Protein AF-A0A2G9YK78-F1 (afdb_monomer_lite)

Organism: NCBI:txid1974757

InterPro domains:
  IPR000944 Transcription regulator Rrf2 [PS51197] (1-64)
  IPR036388 Winged helix-like DNA-binding domain superfamily [G3DSA:1.10.10.10] (1-66)
  IPR036390 Winged helix DNA-binding domain superfamily [SSF46785] (2-64)

Sequence (66 aa):
NDPGNIFLVDLIKIFQGPFILNECFLKKHPCPNIKRCILRKKITRIEEYVLKKLKGITVSCLLKGD

Foldseek 3Di:
DDQQPAAPQVVCCVPPNHQAPDPCDDPHHHPPCCVPDPVNVVRVVVSVVVVVVSRNDTSVCVVVVD

Secondary structure (DSSP, 8-state):
--GGG-BHHHHHHHHH-S--S---EETTEE-TTTTT-HHHHHHHHHHHHHHHHHTT-BHHHHHHT-

Structure (mmCIF, N/CA/C/O backbone):
data_AF-A0A2G9YK78-F1
#
_entry.id   AF-A0A2G9YK78-F1
#
loop_
_atom_site.group_PDB
_atom_site.id
_atom_site.type_symbol
_atom_site.label_atom_id
_atom_site.label_alt_id
_atom_site.label_comp_id
_atom_site.label_asym_id
_atom_site.label_entity_id
_atom_site.label_seq_id
_atom_site.pdbx_PDB_ins_code
_atom_site.Cartn_x
_atom_site.Cartn_y
_atom_site.Cartn_z
_atom_site.occupancy
_atom_site.B_iso_or_equiv
_atom_site.auth_seq_id
_atom_site.auth_comp_id
_atom_site.auth_asym_id
_atom_site.auth_atom_id
_atom_site.pdbx_PDB_model_num
ATOM 1 N N . ASN A 1 1 ? 22.109 -3.747 -11.930 1.00 69.38 1 ASN A N 1
ATOM 2 C CA . ASN A 1 1 ? 20.761 -3.814 -11.328 1.00 69.38 1 ASN A CA 1
ATOM 3 C C . ASN A 1 1 ? 19.737 -3.855 -12.439 1.00 69.38 1 ASN A C 1
ATOM 5 O O . ASN A 1 1 ? 19.740 -2.947 -13.256 1.00 69.38 1 ASN A O 1
ATOM 9 N N . ASP A 1 2 ? 18.935 -4.915 -12.499 1.00 90.94 2 ASP A N 1
ATOM 10 C CA . ASP A 1 2 ? 17.840 -5.050 -13.465 1.00 90.94 2 ASP A CA 1
ATOM 11 C C . ASP A 1 2 ? 16.579 -4.348 -12.916 1.00 90.94 2 ASP A C 1
ATOM 13 O O . ASP A 1 2 ? 16.080 -4.767 -11.865 1.00 90.94 2 ASP A O 1
ATOM 17 N N . PRO A 1 3 ? 16.052 -3.298 -13.581 1.00 92.88 3 PRO A N 1
ATOM 18 C CA . PRO A 1 3 ? 14.825 -2.614 -13.166 1.00 92.88 3 PRO A CA 1
ATOM 19 C C . PRO A 1 3 ? 13.587 -3.522 -13.105 1.00 92.88 3 PRO A C 1
ATOM 21 O O . PRO A 1 3 ? 12.608 -3.160 -12.451 1.00 92.88 3 PRO A O 1
ATOM 24 N N . GLY A 1 4 ? 13.609 -4.684 -13.771 1.00 94.69 4 GLY A N 1
ATOM 25 C CA . GLY A 1 4 ? 12.537 -5.682 -13.734 1.00 94.69 4 GLY A CA 1
ATOM 26 C C . GLY A 1 4 ? 12.401 -6.399 -12.390 1.00 94.69 4 GLY A C 1
ATOM 27 O O . GLY A 1 4 ? 11.336 -6.921 -12.087 1.00 94.69 4 GLY A O 1
ATOM 28 N N . ASN A 1 5 ? 13.437 -6.362 -11.549 1.00 95.38 5 ASN A N 1
ATOM 29 C CA . ASN A 1 5 ? 13.425 -6.978 -10.218 1.00 95.38 5 ASN A CA 1
ATOM 30 C C . ASN A 1 5 ? 13.164 -5.967 -9.088 1.00 95.38 5 ASN A C 1
ATOM 32 O O . ASN A 1 5 ? 13.219 -6.326 -7.914 1.00 95.38 5 ASN A O 1
ATOM 36 N N . ILE A 1 6 ? 12.907 -4.698 -9.426 1.00 96.19 6 ILE A N 1
ATOM 37 C CA . ILE A 1 6 ? 12.644 -3.635 -8.452 1.00 96.19 6 ILE A CA 1
ATOM 38 C C . ILE A 1 6 ? 11.147 -3.335 -8.464 1.00 96.19 6 ILE A C 1
ATOM 40 O O . ILE A 1 6 ? 10.649 -2.682 -9.384 1.00 96.19 6 ILE A O 1
ATOM 44 N N . PHE A 1 7 ? 10.424 -3.802 -7.446 1.00 96.44 7 PHE A N 1
ATOM 45 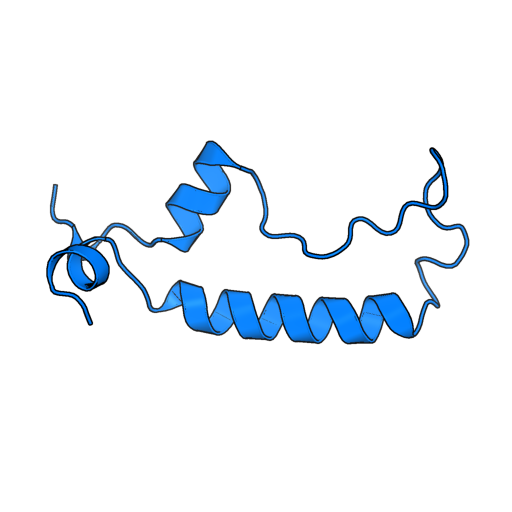C CA . PHE A 1 7 ? 8.987 -3.567 -7.328 1.00 96.44 7 PHE A CA 1
ATOM 46 C C . PHE A 1 7 ? 8.692 -2.172 -6.780 1.00 96.44 7 PHE A C 1
ATOM 48 O O . PHE A 1 7 ? 9.315 -1.702 -5.825 1.00 96.44 7 PHE A O 1
ATOM 55 N N . LEU A 1 8 ? 7.674 -1.522 -7.344 1.00 95.69 8 LEU A N 1
ATOM 56 C CA . LEU A 1 8 ? 7.267 -0.180 -6.930 1.00 95.69 8 LEU A CA 1
ATOM 57 C C . LEU A 1 8 ? 6.831 -0.140 -5.458 1.00 95.69 8 LEU A C 1
ATOM 59 O O . LEU A 1 8 ? 7.154 0.801 -4.735 1.00 95.69 8 LEU A O 1
ATOM 63 N N . VAL A 1 9 ? 6.129 -1.177 -4.995 1.00 96.44 9 VAL A N 1
ATOM 64 C CA . VAL A 1 9 ? 5.662 -1.275 -3.602 1.00 96.44 9 VAL A CA 1
ATOM 65 C C . VAL A 1 9 ? 6.803 -1.315 -2.589 1.00 96.44 9 VAL A C 1
ATOM 67 O O . VAL A 1 9 ? 6.648 -0.783 -1.490 1.00 96.44 9 VAL A O 1
ATOM 70 N N . ASP A 1 10 ? 7.946 -1.894 -2.954 1.00 95.94 10 ASP A N 1
ATOM 71 C CA . ASP A 1 10 ? 9.110 -1.957 -2.072 1.00 95.94 10 ASP A CA 1
ATOM 72 C C . ASP A 1 10 ? 9.736 -0.573 -1.925 1.00 95.94 10 ASP A C 1
ATOM 74 O O . ASP A 1 10 ? 10.054 -0.154 -0.814 1.00 95.94 10 ASP A O 1
ATOM 78 N N . LEU A 1 11 ? 9.819 0.185 -3.023 1.00 96.00 11 LEU A N 1
ATOM 79 C CA . LEU A 1 11 ? 10.294 1.567 -2.993 1.00 96.00 11 LEU A CA 1
ATOM 80 C C . LEU A 1 11 ? 9.370 2.459 -2.161 1.00 96.00 11 LEU A C 1
ATOM 82 O O . LEU A 1 11 ? 9.852 3.175 -1.285 1.00 96.00 11 LEU A O 1
ATOM 86 N N . ILE A 1 12 ? 8.050 2.380 -2.373 1.00 95.38 12 ILE A N 1
ATOM 87 C CA . ILE A 1 12 ? 7.072 3.113 -1.549 1.00 95.38 12 ILE A CA 1
ATOM 88 C C . ILE A 1 12 ? 7.307 2.791 -0.071 1.00 95.38 12 ILE A C 1
ATOM 90 O O . ILE A 1 12 ? 7.425 3.704 0.742 1.00 95.38 12 ILE A O 1
ATOM 94 N N . LYS A 1 13 ? 7.469 1.508 0.268 1.00 96.12 13 LYS A N 1
ATOM 95 C CA . LYS A 1 13 ? 7.705 1.082 1.647 1.00 96.12 13 LYS A CA 1
ATOM 96 C C . LYS A 1 13 ? 9.006 1.623 2.236 1.00 96.12 13 LYS A C 1
ATOM 98 O O . LYS A 1 13 ? 9.004 2.041 3.390 1.00 96.12 13 LYS A O 1
ATOM 103 N N . ILE A 1 14 ? 10.098 1.604 1.474 1.00 97.12 14 ILE A N 1
ATOM 104 C CA . ILE A 1 14 ? 11.414 2.082 1.919 1.00 97.12 14 ILE A CA 1
ATOM 105 C C . ILE A 1 14 ? 11.395 3.594 2.167 1.00 97.12 14 ILE A C 1
ATOM 107 O O . ILE A 1 14 ? 11.920 4.047 3.180 1.00 97.12 14 ILE A O 1
ATOM 111 N N . PHE A 1 15 ? 10.790 4.368 1.263 1.00 96.81 15 PHE A N 1
ATOM 112 C CA . PHE A 1 15 ? 10.859 5.831 1.311 1.00 96.81 15 PHE A CA 1
ATOM 113 C C . PHE A 1 15 ? 9.723 6.489 2.099 1.00 96.81 15 PHE A C 1
ATOM 115 O O . PHE A 1 15 ? 9.937 7.536 2.701 1.00 96.81 15 PHE A O 1
ATOM 122 N N . GLN A 1 16 ? 8.522 5.911 2.083 1.00 93.88 16 GLN A N 1
ATOM 123 C CA . GLN A 1 16 ? 7.312 6.508 2.667 1.00 93.88 16 GLN A CA 1
ATOM 124 C C . GLN A 1 16 ? 6.738 5.682 3.824 1.00 93.88 16 GLN A C 1
ATOM 126 O O . GLN A 1 16 ? 5.871 6.162 4.549 1.00 93.88 16 GLN A O 1
ATOM 131 N N . GLY A 1 17 ? 7.216 4.452 4.017 1.00 93.50 17 GLY A N 1
ATOM 132 C CA . GLY A 1 17 ? 6.618 3.507 4.950 1.00 93.50 17 GLY A CA 1
ATOM 133 C C . GLY A 1 17 ? 5.456 2.716 4.331 1.00 93.50 17 GLY A C 1
ATOM 134 O O . GLY A 1 17 ? 5.247 2.726 3.117 1.00 93.50 17 GLY A O 1
ATOM 135 N N . PRO A 1 18 ? 4.714 1.944 5.142 1.00 92.56 18 PRO A N 1
ATOM 136 C CA . PRO A 1 18 ? 3.621 1.116 4.643 1.00 92.56 18 PRO A CA 1
ATOM 137 C C . PRO A 1 18 ? 2.559 1.962 3.930 1.00 92.56 18 PRO A C 1
ATOM 139 O O . PRO A 1 18 ? 2.181 3.027 4.404 1.00 92.56 18 PRO A O 1
ATOM 142 N N . PHE A 1 19 ? 2.041 1.457 2.810 1.00 92.19 19 PHE A N 1
ATOM 143 C CA . PHE A 1 1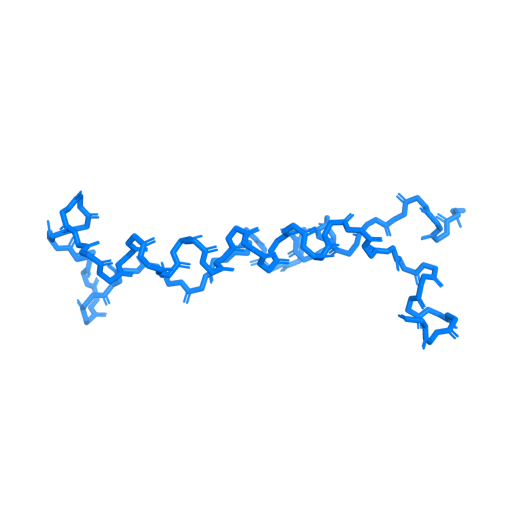9 ? 0.936 2.104 2.108 1.00 92.19 19 PHE A CA 1
ATOM 144 C C . PHE A 1 19 ? -0.334 2.025 2.961 1.00 92.19 19 PHE A C 1
ATOM 146 O O . PHE A 1 19 ? -0.920 0.951 3.082 1.00 92.19 19 PHE A O 1
ATOM 153 N N . ILE A 1 20 ? -0.732 3.151 3.552 1.00 91.88 20 ILE A N 1
ATOM 154 C CA . ILE A 1 20 ? -1.908 3.268 4.417 1.00 91.88 20 ILE A CA 1
ATOM 155 C C . ILE A 1 20 ? -2.757 4.440 3.924 1.00 91.88 20 ILE A C 1
ATOM 157 O O . ILE A 1 20 ? -2.286 5.573 3.861 1.00 91.88 20 ILE A O 1
ATOM 161 N N . LEU A 1 21 ? -4.023 4.188 3.589 1.00 91.44 21 LEU A N 1
ATOM 162 C CA . LEU A 1 21 ? -4.954 5.231 3.135 1.00 91.44 21 LEU A CA 1
ATOM 163 C C . LEU A 1 21 ? -5.612 5.977 4.296 1.00 91.44 21 LEU A C 1
ATOM 165 O O . LEU A 1 21 ? -6.076 7.104 4.134 1.00 91.44 21 LEU A O 1
ATOM 169 N N . ASN A 1 22 ? -5.720 5.335 5.457 1.00 89.44 22 ASN A N 1
ATOM 170 C CA . ASN A 1 22 ? -6.334 5.939 6.629 1.00 89.44 22 ASN A CA 1
ATOM 171 C C . ASN A 1 22 ? -5.751 5.370 7.920 1.00 89.44 22 ASN A C 1
ATOM 173 O O . ASN A 1 22 ? -5.983 4.213 8.274 1.00 89.44 22 ASN A O 1
ATOM 177 N N . GLU A 1 23 ? -5.102 6.234 8.686 1.00 86.69 23 GLU A N 1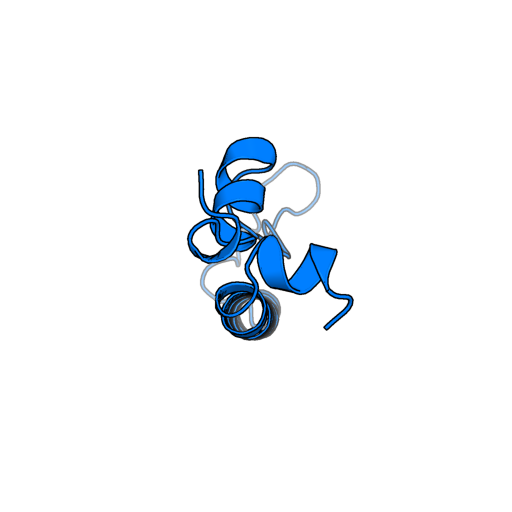
ATOM 178 C CA . GLU A 1 23 ? -4.520 5.895 9.983 1.00 86.69 23 GLU A CA 1
ATOM 179 C C . GLU A 1 23 ? -5.562 5.868 11.120 1.00 86.69 23 GLU A C 1
ATOM 181 O O . GLU A 1 23 ? -5.257 5.493 12.249 1.00 86.69 23 GLU A O 1
ATOM 186 N N . CYS A 1 24 ? -6.825 6.208 10.825 1.00 89.94 24 CYS A N 1
ATOM 187 C CA . CYS A 1 24 ? -7.940 6.214 11.775 1.00 89.94 24 CYS A CA 1
ATOM 188 C C . CYS A 1 24 ? -7.692 7.106 13.004 1.00 89.94 24 CYS A C 1
ATOM 190 O O . CYS A 1 24 ? -7.969 6.697 14.134 1.00 89.94 24 CYS A O 1
ATOM 192 N N . PHE A 1 25 ? -7.232 8.338 12.786 1.00 86.12 25 PHE A N 1
ATOM 193 C CA . PHE A 1 25 ? -7.126 9.365 13.824 1.00 86.12 25 PHE A CA 1
ATOM 194 C C . PHE A 1 25 ? -8.319 10.322 13.785 1.0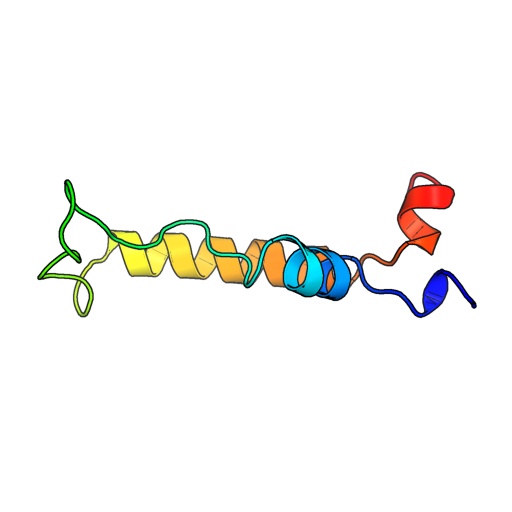0 86.12 25 PHE A C 1
ATOM 196 O O . PHE A 1 25 ? -8.778 10.732 12.721 1.00 86.12 25 PHE A O 1
ATOM 203 N N . LEU A 1 26 ? -8.821 10.689 14.964 1.00 79.12 26 LEU A N 1
ATOM 204 C CA . LEU A 1 26 ? -9.791 11.764 15.128 1.00 79.12 26 LEU A CA 1
ATOM 205 C C . LEU A 1 26 ? -9.138 12.859 15.970 1.00 79.12 26 LEU A C 1
ATOM 207 O O . LEU A 1 26 ? -8.760 12.635 17.123 1.00 79.12 26 LEU A O 1
ATOM 211 N N . LYS A 1 27 ? -8.990 14.051 15.386 1.00 81.81 27 LYS A N 1
ATOM 212 C CA . LYS A 1 27 ? -8.122 15.111 15.920 1.00 81.81 27 LYS A CA 1
ATOM 213 C C . LYS A 1 27 ? -6.680 14.596 16.060 1.00 81.81 27 LYS A C 1
ATOM 215 O O . LYS A 1 27 ? -6.038 14.335 15.054 1.00 81.81 27 LYS A O 1
ATOM 220 N N . LYS A 1 28 ? -6.189 14.439 17.293 1.00 86.12 28 LYS A N 1
ATOM 221 C CA . LYS A 1 28 ? -4.836 13.958 17.624 1.00 86.12 28 LYS A CA 1
ATOM 222 C C . LYS A 1 28 ? -4.846 12.615 18.363 1.00 86.12 28 LYS A C 1
ATOM 224 O O . LYS A 1 28 ? -3.819 12.198 18.886 1.00 86.12 28 LYS A O 1
ATOM 229 N N . HIS A 1 29 ? -6.003 11.957 18.441 1.00 88.50 29 HIS A N 1
ATOM 230 C CA . HIS A 1 29 ? -6.156 10.703 19.170 1.00 88.50 29 HIS A CA 1
ATOM 231 C C . HIS A 1 29 ? -6.541 9.564 18.225 1.00 88.50 29 HIS A C 1
ATOM 233 O O . HIS A 1 29 ? -7.293 9.790 17.268 1.00 88.50 29 HIS A O 1
ATOM 239 N N . PRO A 1 30 ? -6.074 8.334 18.497 1.00 88.62 30 PRO A N 1
ATOM 240 C CA . PRO A 1 30 ? -6.573 7.156 17.806 1.00 88.62 30 PRO A CA 1
ATOM 241 C C . PRO A 1 30 ? -8.097 7.073 17.929 1.00 88.62 30 PRO A C 1
ATOM 243 O O . PRO A 1 30 ? -8.663 7.326 18.996 1.00 88.62 30 PRO A O 1
ATOM 246 N N . CYS A 1 31 ? -8.776 6.710 16.844 1.00 91.12 31 CYS A N 1
ATOM 247 C CA . CYS A 1 31 ? -10.220 6.520 16.859 1.00 91.12 31 CYS A CA 1
ATOM 248 C C . CYS A 1 31 ? -10.593 5.432 17.889 1.00 91.12 31 CYS A C 1
ATOM 250 O O . CYS A 1 31 ? -10.158 4.287 17.745 1.00 91.12 31 CYS A O 1
ATOM 252 N N . PRO A 1 32 ? -11.449 5.715 18.887 1.00 91.06 32 PRO A N 1
ATOM 253 C CA . PRO A 1 32 ? -11.809 4.722 19.906 1.00 91.06 32 PRO A CA 1
ATOM 254 C C . PRO A 1 32 ? -12.577 3.532 19.309 1.00 91.06 32 PRO A C 1
ATOM 256 O O . PRO A 1 32 ? -12.509 2.410 19.806 1.00 91.06 32 PRO A O 1
ATOM 259 N N . ASN A 1 33 ? -13.254 3.751 18.179 1.00 92.44 33 ASN A N 1
ATOM 260 C CA . ASN A 1 33 ? -14.058 2.744 17.492 1.00 92.44 33 ASN A CA 1
ATOM 261 C C . ASN A 1 33 ? -13.273 1.941 16.445 1.00 92.44 33 ASN A C 1
ATOM 263 O O . ASN A 1 33 ? -13.881 1.226 15.647 1.00 92.44 33 ASN A O 1
ATOM 267 N N . ILE A 1 34 ? -11.937 2.007 16.430 1.00 90.81 34 ILE A N 1
ATOM 268 C CA . ILE A 1 34 ? -11.097 1.420 15.372 1.00 90.81 34 ILE A CA 1
ATOM 269 C C . ILE A 1 34 ? -11.353 -0.081 15.126 1.00 90.81 34 ILE A C 1
ATOM 271 O O . ILE A 1 34 ? -11.209 -0.558 13.999 1.00 90.81 34 ILE A O 1
ATOM 275 N N . LYS A 1 35 ? -11.769 -0.832 16.157 1.00 89.00 35 LYS A N 1
ATOM 276 C CA . LYS A 1 35 ? -12.082 -2.271 16.062 1.00 89.00 35 LYS A CA 1
ATOM 277 C C . LYS A 1 35 ? -13.436 -2.564 15.402 1.00 89.00 35 LYS A C 1
ATOM 279 O O . LYS A 1 35 ? -13.612 -3.640 14.845 1.00 89.00 35 LYS A O 1
ATOM 284 N N . ARG A 1 36 ? -14.393 -1.633 15.473 1.00 94.19 36 ARG A N 1
ATOM 285 C CA . ARG A 1 36 ? -15.778 -1.805 14.983 1.00 94.19 36 ARG A CA 1
ATOM 286 C C . ARG A 1 36 ? -16.151 -0.824 13.863 1.00 94.19 36 ARG A C 1
ATOM 288 O O . ARG A 1 36 ? -17.288 -0.806 13.407 1.00 94.19 36 ARG A O 1
ATOM 295 N N . CYS A 1 37 ? -15.203 -0.006 13.408 1.00 93.44 37 CYS A N 1
ATOM 296 C CA . CYS A 1 37 ? -15.440 1.040 12.423 1.00 93.44 37 CYS A CA 1
ATOM 297 C C . CYS A 1 37 ? -15.692 0.456 11.022 1.00 93.44 37 CYS A C 1
ATOM 299 O O . CYS A 1 37 ? -14.785 -0.059 10.364 1.00 93.44 37 CYS A O 1
ATOM 301 N N . ILE A 1 38 ? -16.931 0.585 10.542 1.00 95.31 38 ILE A N 1
ATOM 302 C CA . ILE A 1 38 ? -17.347 0.139 9.202 1.00 95.31 38 ILE A CA 1
ATOM 303 C C . ILE A 1 38 ? -16.565 0.883 8.111 1.00 95.31 38 ILE A C 1
ATOM 305 O O . ILE A 1 38 ? -16.183 0.277 7.108 1.00 95.31 38 ILE A O 1
ATOM 309 N N . LEU A 1 39 ? -16.282 2.175 8.320 1.00 93.94 39 LEU A N 1
ATOM 310 C CA . LEU A 1 39 ? -15.487 2.973 7.389 1.00 93.94 39 LEU A CA 1
ATOM 311 C C . LEU A 1 39 ? -14.068 2.415 7.259 1.00 93.94 39 LEU A C 1
ATOM 313 O O . LEU A 1 39 ? -13.633 2.166 6.140 1.00 93.94 39 LEU A O 1
ATOM 317 N N . ARG A 1 40 ? -13.386 2.121 8.377 1.00 94.12 40 ARG A N 1
ATOM 318 C CA . ARG A 1 40 ? -12.056 1.491 8.352 1.00 94.12 40 ARG A CA 1
ATOM 319 C C . ARG A 1 40 ? -12.076 0.212 7.525 1.00 94.12 40 ARG A C 1
ATOM 321 O O . ARG A 1 40 ? -11.263 0.071 6.627 1.00 94.12 40 ARG A O 1
ATOM 328 N N . LYS A 1 41 ? -13.053 -0.673 7.754 1.00 94.06 41 LYS A N 1
ATOM 329 C CA . LYS A 1 41 ? -13.183 -1.926 6.991 1.00 94.06 41 LYS A CA 1
ATOM 330 C C . LYS A 1 41 ? -13.330 -1.688 5.483 1.00 94.06 41 LYS A C 1
ATOM 332 O O . LYS A 1 41 ? -12.772 -2.444 4.693 1.00 94.06 41 LYS A O 1
ATOM 337 N N . LYS A 1 42 ? -14.087 -0.665 5.072 1.00 96.06 42 LYS A N 1
ATOM 338 C CA . LYS A 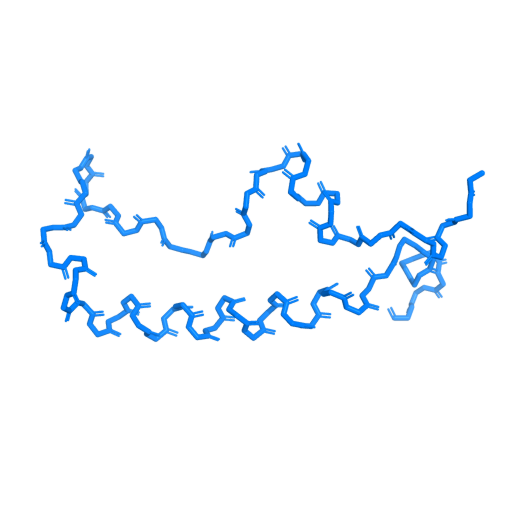1 42 ? -14.230 -0.293 3.654 1.00 96.06 42 LYS A CA 1
ATOM 339 C C . LYS A 1 42 ? -12.925 0.273 3.086 1.00 96.06 42 LYS A C 1
ATOM 341 O O . LYS A 1 42 ? -12.526 -0.157 2.011 1.00 96.06 42 LYS A O 1
ATOM 346 N N . ILE A 1 43 ? -12.249 1.163 3.814 1.00 95.69 43 ILE A N 1
ATOM 347 C CA . ILE A 1 43 ? -10.968 1.744 3.387 1.00 95.69 43 ILE A CA 1
ATOM 348 C C . ILE A 1 43 ? -9.872 0.678 3.294 1.00 95.69 43 ILE A C 1
ATOM 350 O O . ILE A 1 43 ? -9.189 0.626 2.282 1.00 95.69 43 ILE A O 1
ATOM 354 N N . THR A 1 44 ? -9.762 -0.234 4.264 1.00 94.19 44 THR A N 1
ATOM 355 C CA . THR A 1 44 ? -8.780 -1.332 4.227 1.00 94.19 44 THR A CA 1
ATOM 356 C C . THR A 1 44 ? -8.949 -2.209 2.986 1.00 94.19 44 THR A C 1
ATOM 358 O O . THR A 1 44 ? -7.966 -2.570 2.357 1.00 94.19 44 THR A O 1
ATOM 361 N N . ARG A 1 45 ? -10.185 -2.490 2.555 1.00 96.31 45 ARG A N 1
ATOM 362 C CA . ARG A 1 45 ? -10.421 -3.234 1.303 1.00 96.31 45 ARG A CA 1
ATOM 363 C C . ARG A 1 45 ? -9.943 -2.477 0.061 1.00 96.31 45 ARG A C 1
ATOM 365 O O . ARG A 1 45 ? -9.470 -3.097 -0.886 1.00 96.31 45 ARG A O 1
ATOM 372 N N . ILE A 1 46 ? -10.089 -1.152 0.049 1.00 96.81 46 ILE A N 1
ATOM 373 C CA . ILE A 1 46 ? -9.584 -0.303 -1.040 1.00 96.81 46 ILE A CA 1
ATOM 374 C C . ILE A 1 46 ? -8.053 -0.300 -1.018 1.00 96.81 46 ILE A C 1
ATOM 376 O O . ILE A 1 46 ? -7.430 -0.473 -2.060 1.00 96.81 46 ILE A O 1
ATOM 380 N N . GLU A 1 47 ? -7.452 -0.177 0.163 1.00 96.00 47 GLU A N 1
ATOM 381 C CA . GLU A 1 47 ? -6.004 -0.235 0.364 1.00 96.00 47 GLU A CA 1
ATOM 382 C C . GLU A 1 47 ? -5.413 -1.559 -0.139 1.00 96.00 47 GLU A C 1
ATOM 384 O O . GLU A 1 47 ? -4.482 -1.552 -0.941 1.00 96.00 47 GLU A O 1
ATOM 389 N N . GLU A 1 48 ? -6.015 -2.693 0.235 1.00 95.44 48 GLU A N 1
ATOM 390 C CA . GLU A 1 48 ? -5.646 -4.030 -0.246 1.00 95.44 48 GLU A CA 1
ATOM 391 C C . GLU A 1 48 ? -5.764 -4.152 -1.770 1.00 95.44 48 GLU A C 1
ATOM 393 O O . GLU A 1 48 ? -4.888 -4.728 -2.421 1.00 95.44 48 GLU A O 1
ATOM 398 N N . TYR A 1 49 ? -6.833 -3.601 -2.354 1.00 96.50 49 TYR A N 1
ATOM 399 C CA . TYR A 1 49 ? -7.035 -3.598 -3.800 1.00 96.50 49 TYR A CA 1
ATOM 400 C C . TYR A 1 49 ? -5.942 -2.802 -4.522 1.00 96.50 49 TYR A C 1
ATOM 402 O O . TYR A 1 49 ? -5.344 -3.310 -5.474 1.00 96.50 49 TYR A O 1
ATOM 410 N N . VAL A 1 50 ? -5.645 -1.589 -4.052 1.00 96.25 50 VAL A N 1
ATOM 411 C CA . VAL A 1 50 ? -4.598 -0.734 -4.628 1.00 96.25 50 VAL A CA 1
ATOM 412 C C . VAL A 1 50 ? -3.231 -1.396 -4.476 1.00 96.25 50 VAL A C 1
ATOM 414 O O . VAL A 1 50 ? -2.514 -1.536 -5.465 1.00 96.25 50 VAL A O 1
ATOM 417 N N . LEU A 1 51 ? -2.897 -1.906 -3.288 1.00 95.69 51 LEU A N 1
ATOM 418 C CA . LEU A 1 51 ? -1.653 -2.642 -3.053 1.00 95.69 51 LEU A CA 1
ATOM 419 C C . LEU A 1 51 ? -1.508 -3.842 -3.987 1.00 95.69 51 LEU A C 1
ATOM 421 O O . LEU A 1 51 ? -0.430 -4.069 -4.531 1.00 95.69 51 LEU A O 1
ATOM 425 N N . LYS A 1 52 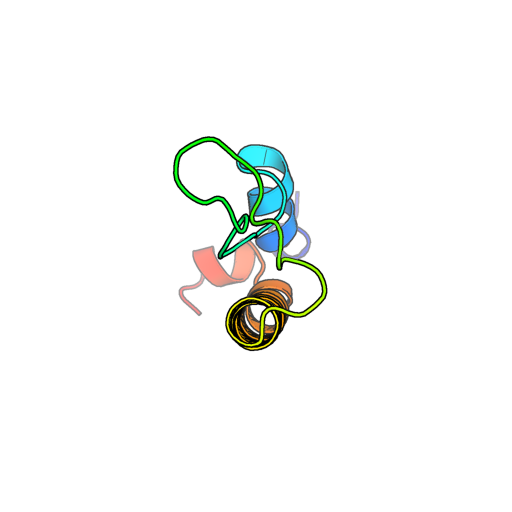? -2.581 -4.607 -4.208 1.00 95.75 52 LYS A N 1
ATOM 426 C CA . LYS A 1 52 ? -2.560 -5.740 -5.140 1.00 95.75 52 LYS A CA 1
ATOM 427 C C . LYS A 1 52 ? -2.256 -5.295 -6.571 1.00 95.75 52 LYS A C 1
ATOM 429 O O . LYS A 1 52 ? -1.546 -6.011 -7.271 1.00 95.75 52 LYS A O 1
ATOM 434 N N . LYS A 1 53 ? -2.768 -4.138 -6.999 1.00 95.44 53 LYS A N 1
ATOM 435 C CA . LYS A 1 53 ? -2.454 -3.566 -8.316 1.00 95.44 53 LYS A CA 1
ATOM 436 C C . LYS A 1 53 ? -1.004 -3.090 -8.394 1.00 95.44 53 LYS A C 1
ATOM 438 O O . LYS A 1 53 ? -0.311 -3.453 -9.336 1.00 95.44 53 LYS A O 1
ATOM 443 N N . LEU A 1 54 ? -0.523 -2.374 -7.379 1.00 95.19 54 LEU A N 1
ATOM 444 C CA . LEU A 1 54 ? 0.848 -1.856 -7.343 1.00 95.19 54 LEU A CA 1
ATOM 445 C C . LEU A 1 54 ? 1.910 -2.962 -7.256 1.00 95.19 54 LEU A C 1
ATOM 447 O O . LEU A 1 54 ? 2.999 -2.796 -7.795 1.00 95.19 54 LEU A O 1
ATOM 451 N N . LYS A 1 55 ? 1.606 -4.106 -6.625 1.00 94.12 55 LYS A N 1
ATOM 452 C CA . LYS A 1 55 ? 2.526 -5.258 -6.521 1.00 94.12 55 LYS A CA 1
ATOM 453 C C . LYS A 1 55 ? 2.974 -5.824 -7.872 1.00 94.12 55 LYS A C 1
ATOM 455 O O . LYS A 1 55 ? 4.017 -6.460 -7.924 1.00 94.12 55 LYS A O 1
ATOM 460 N N . GLY A 1 56 ? 2.193 -5.628 -8.935 1.00 93.31 56 GLY A N 1
ATOM 461 C CA . GLY A 1 56 ? 2.559 -6.071 -10.283 1.00 93.31 56 GLY A CA 1
ATOM 462 C C . GLY A 1 56 ? 3.472 -5.101 -11.035 1.00 93.31 56 GLY A C 1
ATOM 463 O O . GLY A 1 56 ? 3.937 -5.441 -12.117 1.00 93.31 56 GLY A O 1
ATOM 464 N N . ILE A 1 57 ? 3.712 -3.903 -10.494 1.00 96.06 57 ILE A N 1
ATOM 465 C CA . ILE A 1 57 ? 4.446 -2.838 -11.178 1.00 96.06 57 ILE A CA 1
ATOM 466 C C . ILE A 1 57 ? 5.903 -2.856 -10.728 1.00 96.06 57 ILE A C 1
ATOM 468 O O . ILE A 1 57 ? 6.212 -2.788 -9.534 1.00 96.06 57 ILE A O 1
ATOM 472 N N . THR A 1 58 ? 6.802 -2.902 -11.705 1.00 97.12 58 THR A N 1
ATOM 473 C CA . THR A 1 58 ? 8.248 -2.783 -11.498 1.00 97.12 58 THR A CA 1
ATOM 474 C C . THR A 1 58 ? 8.741 -1.449 -12.046 1.00 97.12 58 THR A C 1
ATOM 476 O O . THR A 1 58 ? 8.056 -0.804 -12.843 1.00 97.12 58 THR A O 1
ATOM 479 N N . VAL A 1 59 ? 9.950 -1.032 -11.671 1.00 95.88 59 VAL A N 1
ATOM 480 C CA . VAL A 1 59 ? 10.576 0.168 -12.254 1.00 95.88 59 VAL A CA 1
ATOM 481 C C . VAL A 1 59 ? 10.707 0.033 -13.775 1.00 95.88 59 VAL A C 1
ATOM 483 O O . VAL A 1 59 ? 10.551 1.018 -14.491 1.00 95.88 59 VAL A O 1
ATOM 486 N N . SER A 1 60 ? 10.909 -1.186 -14.291 1.00 96.25 60 SER A N 1
ATOM 487 C CA . SER A 1 60 ? 10.951 -1.418 -15.739 1.00 96.25 60 SER A CA 1
ATOM 488 C C . SER A 1 60 ? 9.642 -1.069 -16.460 1.00 96.25 60 SER A C 1
ATOM 490 O O . SER A 1 60 ? 9.711 -0.548 -17.569 1.00 96.25 60 SER A O 1
ATOM 492 N N . CYS A 1 61 ? 8.475 -1.295 -15.839 1.00 95.00 61 CYS A N 1
ATOM 493 C CA . CYS A 1 61 ? 7.170 -0.912 -16.399 1.00 95.00 61 CYS A CA 1
ATOM 494 C C . CYS A 1 61 ? 7.079 0.612 -16.557 1.00 95.00 61 CYS A C 1
ATOM 496 O O . CYS A 1 61 ? 6.713 1.117 -17.614 1.00 95.00 61 CYS A O 1
ATOM 498 N N . LEU A 1 62 ? 7.526 1.350 -15.534 1.00 93.81 62 LEU A N 1
ATOM 499 C CA . LEU A 1 62 ? 7.499 2.815 -15.530 1.00 93.81 62 LEU A CA 1
ATOM 500 C C . LEU A 1 62 ? 8.436 3.428 -16.580 1.00 93.81 62 LEU A C 1
ATOM 502 O O . LEU A 1 62 ? 8.114 4.461 -17.155 1.00 93.81 62 LEU A O 1
ATOM 506 N N . LEU A 1 63 ? 9.580 2.792 -16.849 1.00 94.31 63 LEU A N 1
ATOM 507 C CA . LEU A 1 63 ? 10.507 3.226 -17.902 1.00 94.31 63 LEU A CA 1
ATOM 508 C C . LEU A 1 63 ? 9.966 2.968 -19.317 1.00 94.31 63 LEU A C 1
ATOM 510 O O . LEU A 1 63 ? 10.376 3.650 -20.252 1.00 94.31 63 LEU A O 1
ATOM 514 N N . LYS A 1 64 ? 9.073 1.984 -19.474 1.00 92.75 64 LYS A N 1
ATOM 515 C CA . LYS A 1 64 ? 8.438 1.629 -20.752 1.00 92.75 64 LYS A CA 1
ATOM 516 C C . LYS A 1 64 ? 7.144 2.406 -21.015 1.00 92.75 64 LYS A C 1
ATOM 518 O O . LYS A 1 64 ? 6.753 2.520 -22.171 1.00 92.75 64 LYS A O 1
ATOM 523 N N . GLY A 1 65 ? 6.538 2.983 -19.974 1.00 82.81 65 GLY A N 1
ATOM 524 C CA . GLY A 1 65 ? 5.269 3.712 -20.062 1.00 82.81 65 GLY A CA 1
ATOM 525 C C . GLY A 1 65 ? 4.030 2.810 -20.075 1.00 82.81 65 GLY A C 1
ATOM 526 O O . GLY A 1 65 ? 2.987 3.252 -20.554 1.00 82.81 65 GLY A O 1
ATOM 527 N N . ASP A 1 66 ? 4.163 1.577 -19.574 1.00 57.84 66 ASP A N 1
ATOM 528 C CA . ASP A 1 66 ? 3.105 0.554 -19.499 1.00 57.84 66 ASP A CA 1
ATOM 529 C C . ASP A 1 66 ? 2.222 0.680 -18.241 1.00 57.84 66 ASP A C 1
ATOM 531 O O . ASP A 1 66 ? 2.763 0.998 -17.150 1.00 57.84 66 ASP A O 1
#

Radius of gyration: 15.53 Å; chains: 1; bounding box: 38×22×41 Å

pLDDT: mean 92.29, std 6.4, range [57.84, 97.12]